Protein AF-A0A6J5XFU5-F1 (afdb_monomer)

Sequence (67 aa):
MEMEKKVNKSLDVTENESEAVSQLVVPVIPPGGVSFYDAFVVRGIRVNRVEPGLIVCTLKVPPRFTN

Structure (mmCIF, N/CA/C/O backbone):
data_AF-A0A6J5XFU5-F1
#
_entry.id   AF-A0A6J5XFU5-F1
#
loop_
_atom_site.group_PDB
_atom_site.id
_atom_site.type_symbol
_atom_site.label_atom_id
_atom_site.label_alt_id
_atom_site.label_comp_id
_atom_site.label_asym_id
_atom_site.label_entity_id
_atom_site.label_seq_id
_atom_site.pdbx_PDB_ins_code
_atom_site.Cartn_x
_atom_site.Cartn_y
_atom_site.Cartn_z
_atom_site.occupancy
_atom_site.B_iso_or_equiv
_atom_site.auth_seq_id
_atom_site.auth_comp_id
_atom_site.auth_asym_id
_atom_site.auth_atom_id
_atom_site.pdbx_PDB_model_num
ATOM 1 N N . MET A 1 1 ? 4.490 28.405 -6.160 1.00 42.31 1 MET A N 1
ATOM 2 C CA . MET A 1 1 ? 3.508 28.144 -5.088 1.00 42.31 1 MET A CA 1
ATOM 3 C C . MET A 1 1 ? 2.453 27.239 -5.683 1.00 42.31 1 MET A C 1
ATOM 5 O O . MET A 1 1 ? 1.633 27.731 -6.440 1.00 42.31 1 MET A O 1
ATOM 9 N N . GLU A 1 2 ? 2.499 25.944 -5.395 1.00 39.38 2 GLU A N 1
ATOM 10 C CA . GLU A 1 2 ? 1.409 25.029 -5.741 1.00 39.38 2 GLU A CA 1
ATOM 11 C C . GLU A 1 2 ? 1.087 24.205 -4.497 1.00 39.38 2 GLU A C 1
ATOM 13 O O . GLU A 1 2 ? 1.933 23.498 -3.957 1.00 39.38 2 GLU A O 1
ATOM 18 N N . MET A 1 3 ? -0.118 24.423 -3.976 1.00 44.41 3 MET A N 1
ATOM 19 C CA . MET A 1 3 ? -0.698 23.726 -2.836 1.00 44.41 3 MET A CA 1
ATOM 20 C C . MET A 1 3 ? -1.625 22.668 -3.431 1.00 44.41 3 MET A C 1
ATOM 22 O O . MET A 1 3 ? -2.718 22.990 -3.900 1.00 44.41 3 MET A O 1
ATOM 26 N N . GLU A 1 4 ? -1.155 21.425 -3.507 1.00 41.47 4 GLU A N 1
ATOM 27 C CA . GLU A 1 4 ? -1.943 20.328 -4.066 1.00 41.47 4 GLU A CA 1
ATOM 28 C C . GLU A 1 4 ? -3.179 20.039 -3.197 1.00 41.47 4 GLU A C 1
ATOM 30 O O . GLU A 1 4 ? -3.163 20.103 -1.965 1.00 41.47 4 GLU A O 1
ATOM 35 N N . LYS A 1 5 ? -4.296 19.813 -3.893 1.00 45.22 5 LYS A N 1
ATOM 36 C CA . LYS A 1 5 ? -5.676 19.862 -3.401 1.00 45.22 5 LYS A CA 1
ATOM 37 C C . LYS A 1 5 ? -5.942 18.882 -2.258 1.00 45.22 5 LYS A C 1
ATOM 39 O O . LYS A 1 5 ? -5.978 17.668 -2.435 1.00 45.22 5 LYS A O 1
ATOM 44 N N . LYS A 1 6 ? -6.269 19.451 -1.102 1.00 47.38 6 LYS A N 1
ATOM 45 C CA . LYS A 1 6 ? -6.766 18.765 0.089 1.00 47.38 6 LYS A CA 1
ATOM 46 C C . LYS A 1 6 ? -8.191 18.234 -0.162 1.00 47.38 6 LYS A C 1
ATOM 48 O O . LYS A 1 6 ? -9.163 18.966 0.006 1.00 47.38 6 LYS A O 1
ATOM 53 N N . VAL A 1 7 ? -8.338 16.970 -0.562 1.00 49.72 7 VAL A N 1
ATOM 54 C CA . VAL A 1 7 ? -9.646 16.286 -0.575 1.00 49.72 7 VAL A CA 1
ATOM 55 C C . VAL A 1 7 ? -9.957 15.830 0.854 1.00 49.72 7 VAL A C 1
ATOM 57 O O . VAL A 1 7 ? -9.734 14.680 1.209 1.00 49.72 7 VAL A O 1
ATOM 60 N N . ASN A 1 8 ? -10.456 16.739 1.701 1.00 54.19 8 ASN A N 1
ATOM 61 C CA . ASN A 1 8 ? -11.134 16.326 2.938 1.00 54.19 8 ASN A CA 1
ATOM 62 C C . ASN A 1 8 ? -12.615 16.228 2.619 1.00 54.19 8 ASN A C 1
ATOM 64 O O . ASN A 1 8 ? -13.362 17.193 2.761 1.00 54.19 8 ASN A O 1
ATOM 68 N N . LYS A 1 9 ? -13.035 15.064 2.146 1.00 53.94 9 LYS A N 1
ATOM 69 C CA . LYS A 1 9 ? -14.446 14.717 2.193 1.00 53.94 9 LYS A CA 1
ATOM 70 C C . LYS A 1 9 ? -14.721 14.253 3.623 1.00 53.94 9 LYS A C 1
ATOM 72 O O . LYS A 1 9 ? -14.504 13.087 3.935 1.00 53.94 9 LYS A O 1
ATOM 77 N N . SER A 1 10 ? -15.088 15.180 4.506 1.00 62.69 10 SER A N 1
ATOM 78 C CA . SER A 1 10 ? -15.633 14.818 5.814 1.00 62.69 10 SER A CA 1
ATOM 79 C C . SER A 1 10 ? -16.983 14.145 5.592 1.00 62.69 10 SER A C 1
ATOM 81 O O . SER A 1 10 ? -17.797 14.626 4.804 1.00 62.69 10 SER A O 1
ATOM 83 N N . LEU A 1 11 ? -17.185 12.999 6.229 1.00 66.50 11 LEU A N 1
ATOM 84 C CA . LEU A 1 11 ? -18.500 12.382 6.323 1.00 66.50 11 LEU A CA 1
ATOM 85 C C . LEU A 1 11 ? -19.318 13.208 7.324 1.00 66.50 11 LEU A C 1
ATOM 87 O O . LEU A 1 11 ? -18.767 13.632 8.340 1.00 66.50 11 LEU A O 1
ATOM 91 N N . ASP A 1 12 ? -20.595 13.455 7.033 1.00 79.81 12 ASP A N 1
ATOM 92 C CA . ASP A 1 12 ? -21.525 13.963 8.042 1.00 79.81 12 ASP A CA 1
ATOM 93 C C . ASP A 1 12 ? -21.757 12.845 9.061 1.00 79.81 12 ASP A C 1
ATOM 95 O O . ASP A 1 12 ? -22.324 11.801 8.742 1.00 79.81 12 ASP A O 1
ATOM 99 N N . VAL A 1 13 ? -21.229 13.061 10.262 1.00 78.50 13 VAL A N 1
ATOM 100 C CA . VAL A 1 13 ? -21.177 12.118 11.382 1.00 78.50 13 VAL A CA 1
ATOM 101 C C . VAL A 1 13 ? -21.970 12.758 12.523 1.00 78.50 13 VAL A C 1
ATOM 103 O O . VAL A 1 13 ? -21.769 13.932 12.836 1.00 78.50 13 VAL A O 1
ATOM 106 N N . THR A 1 14 ? -22.902 12.025 13.127 1.00 87.62 14 THR A N 1
ATOM 107 C CA . THR A 1 14 ? -23.659 12.475 14.304 1.00 87.62 14 THR A CA 1
ATOM 108 C C . THR A 1 14 ? -22.744 12.726 15.513 1.00 87.62 14 THR A C 1
ATOM 110 O O . THR A 1 14 ? -21.600 12.280 15.585 1.00 87.62 14 THR A O 1
ATOM 113 N N . GLU A 1 15 ? -23.231 13.465 16.508 1.00 86.44 15 GLU A N 1
ATOM 114 C CA . GLU A 1 15 ? -22.416 13.838 17.676 1.00 86.44 15 GLU A CA 1
ATOM 115 C C . GLU A 1 15 ? -21.873 12.605 18.425 1.00 86.44 15 GLU A C 1
ATOM 117 O O . GLU A 1 15 ? -20.712 12.567 18.829 1.00 86.44 15 GLU A O 1
ATOM 122 N N . ASN A 1 16 ? -22.678 11.543 18.493 1.00 85.62 16 ASN A N 1
ATOM 123 C CA . ASN A 1 16 ? -22.351 10.314 19.209 1.00 85.62 16 ASN A CA 1
ATOM 124 C C . ASN A 1 16 ? -21.246 9.478 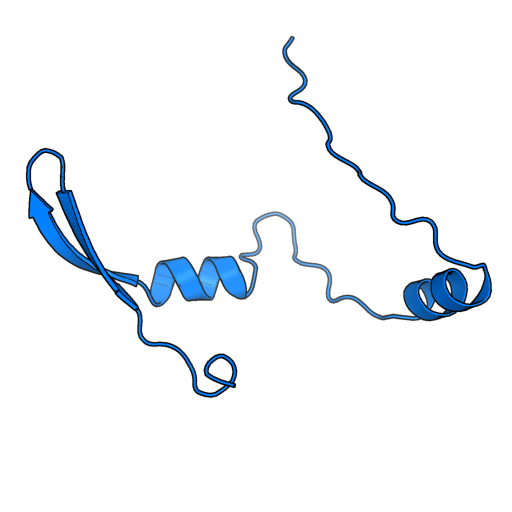18.525 1.00 85.62 16 ASN A C 1
ATOM 126 O O . ASN A 1 16 ? -20.396 8.898 19.195 1.00 85.62 16 ASN A O 1
ATOM 130 N N . GLU A 1 17 ? -21.217 9.410 17.190 1.00 83.88 17 GLU A N 1
ATOM 131 C CA . GLU A 1 17 ? -20.121 8.752 16.440 1.00 83.88 17 GLU A CA 1
ATOM 132 C C . GLU A 1 17 ? -18.854 9.615 16.441 1.00 83.88 17 GLU A C 1
ATOM 134 O O . GLU A 1 17 ? -17.755 9.068 16.516 1.00 83.88 17 GLU A O 1
ATOM 139 N N . SER A 1 18 ? -18.982 10.946 16.451 1.00 83.75 18 SER A N 1
ATOM 140 C CA . SER A 1 18 ? -17.838 11.850 16.622 1.00 83.75 18 SER A CA 1
ATOM 141 C C . SER A 1 18 ? -17.174 11.667 17.990 1.00 83.75 18 SER A C 1
ATOM 143 O O . SER A 1 18 ? -15.944 11.599 18.091 1.00 83.75 18 SER A O 1
ATOM 145 N N . GLU A 1 19 ? -17.974 11.552 19.051 1.00 87.50 19 GLU A N 1
ATOM 146 C CA . GLU A 1 19 ? -17.473 11.267 20.395 1.00 87.50 19 GLU A CA 1
ATOM 147 C C . GLU A 1 19 ? -16.790 9.893 20.454 1.00 87.50 19 GLU A C 1
ATOM 149 O O . GLU A 1 19 ? -15.668 9.782 20.953 1.00 87.50 19 GLU A O 1
ATOM 154 N N . ALA A 1 20 ? -17.403 8.866 19.859 1.00 84.88 20 ALA A N 1
ATOM 155 C CA . ALA A 1 20 ? -16.826 7.524 19.800 1.00 84.88 20 ALA A CA 1
ATOM 156 C C . ALA A 1 20 ? -15.470 7.488 19.066 1.00 84.88 20 ALA A C 1
ATOM 158 O O . ALA A 1 20 ? -14.535 6.831 19.524 1.00 84.88 20 ALA A O 1
ATOM 159 N N . VAL A 1 21 ? -15.329 8.218 17.952 1.00 81.81 21 VAL A N 1
ATOM 160 C CA . VAL A 1 21 ? -14.060 8.319 17.209 1.00 81.81 21 VAL A CA 1
ATOM 161 C C . VAL A 1 21 ? -13.006 9.098 17.998 1.00 81.81 21 VAL A C 1
ATOM 163 O O . VAL A 1 21 ? -11.831 8.737 1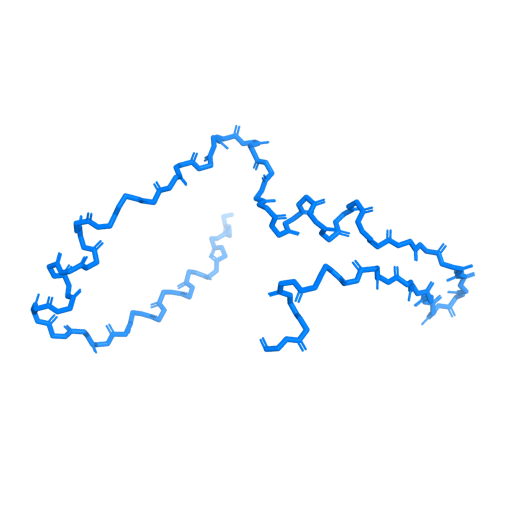7.964 1.00 81.81 21 VAL A O 1
ATOM 166 N N . SER A 1 22 ? -13.405 10.128 18.748 1.00 81.88 22 SER A N 1
ATOM 167 C CA . SER A 1 22 ? -12.483 10.949 19.551 1.00 81.88 22 SER A CA 1
ATOM 168 C C . SER A 1 22 ? -11.817 10.167 20.686 1.00 81.88 22 SER A C 1
ATOM 170 O O . SER A 1 22 ? -10.704 10.491 21.094 1.00 81.88 22 SER A O 1
ATOM 172 N N . GLN A 1 23 ? -12.479 9.121 21.184 1.00 87.38 23 GLN A N 1
ATOM 173 C CA . GLN A 1 23 ? -11.943 8.231 22.217 1.00 87.38 23 GLN A CA 1
ATOM 174 C C . GLN A 1 23 ? -11.014 7.143 21.648 1.00 87.38 23 GLN A C 1
ATOM 176 O O . GLN A 1 23 ? -10.361 6.423 22.408 1.00 87.38 23 GLN A O 1
ATOM 181 N N . LEU A 1 24 ? -10.933 7.002 20.319 1.00 82.88 24 LEU A N 1
ATOM 182 C CA . LEU A 1 24 ? -10.120 5.977 19.680 1.00 82.88 24 LEU A CA 1
ATOM 183 C C . LEU A 1 24 ? -8.631 6.340 19.761 1.00 82.88 24 LEU A C 1
ATOM 185 O O . LEU A 1 24 ? -8.175 7.348 19.222 1.00 82.88 24 LEU A O 1
ATOM 189 N N . VAL A 1 25 ? -7.835 5.469 20.380 1.00 81.81 25 VAL A N 1
ATOM 190 C CA . VAL A 1 25 ? -6.376 5.614 20.388 1.00 81.81 25 VAL A CA 1
ATOM 191 C C . VAL A 1 25 ? -5.828 5.135 19.047 1.00 81.81 25 VAL A C 1
ATOM 193 O O . VAL A 1 25 ? -5.641 3.938 18.827 1.00 81.81 25 VAL A O 1
ATOM 196 N N . VAL A 1 26 ? -5.567 6.074 18.138 1.00 74.56 26 VAL A N 1
ATOM 197 C CA . VAL A 1 26 ? -4.883 5.780 16.874 1.00 74.56 26 VAL A CA 1
ATOM 198 C C . VAL A 1 26 ? -3.371 5.809 17.111 1.00 74.56 26 VAL A C 1
ATOM 200 O O . VAL A 1 26 ? -2.845 6.839 17.538 1.00 74.56 26 VAL A O 1
ATOM 203 N N . PRO A 1 27 ? -2.638 4.714 16.833 1.00 74.25 27 PRO A N 1
ATOM 204 C CA . PRO A 1 27 ? -1.185 4.718 16.911 1.00 74.25 27 PRO A CA 1
ATOM 205 C C . PRO A 1 27 ? -0.610 5.790 15.983 1.00 74.25 27 PRO A C 1
ATOM 207 O O . PRO A 1 27 ?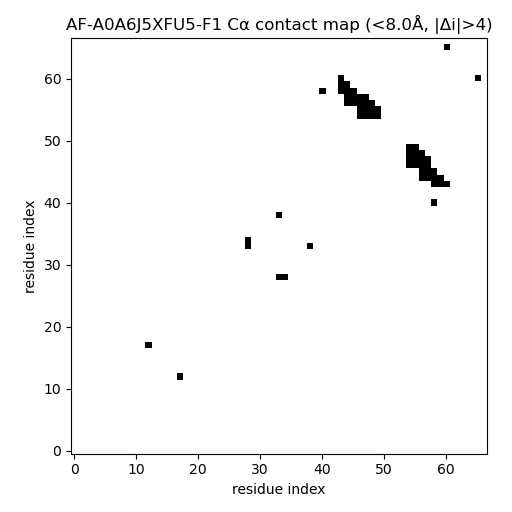 -0.827 5.758 14.770 1.00 74.25 27 PRO A O 1
ATOM 210 N N . VAL A 1 28 ? 0.127 6.743 16.551 1.00 74.44 28 VAL A N 1
ATOM 211 C CA . VAL A 1 28 ? 0.782 7.794 15.769 1.00 74.44 28 VAL A CA 1
ATOM 212 C C . VAL A 1 28 ? 1.934 7.169 14.989 1.00 74.44 28 VAL A C 1
ATOM 214 O O . VAL A 1 28 ? 2.859 6.607 15.575 1.00 74.44 28 VAL A O 1
ATOM 217 N N . ILE A 1 29 ? 1.891 7.275 13.660 1.0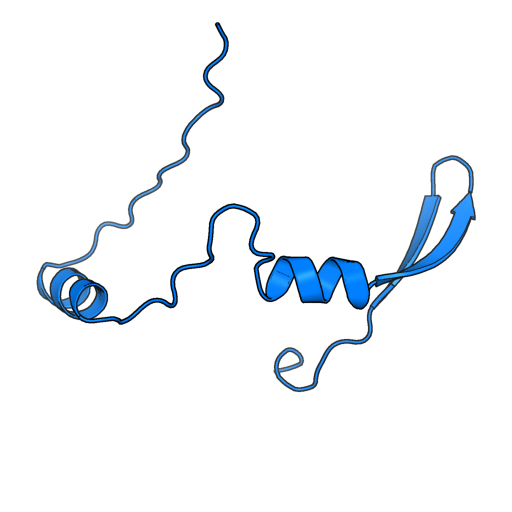0 73.69 29 ILE A N 1
ATOM 218 C CA . ILE A 1 29 ? 3.035 6.934 12.812 1.00 73.69 29 ILE A CA 1
ATOM 219 C C . ILE A 1 29 ? 4.036 8.094 12.940 1.00 73.69 29 ILE A C 1
ATOM 221 O O . ILE A 1 29 ? 3.665 9.233 12.643 1.00 73.69 29 ILE A O 1
ATOM 225 N N . PRO A 1 30 ? 5.277 7.856 13.404 1.00 76.75 30 PRO A N 1
ATOM 226 C CA . PRO A 1 30 ? 6.256 8.925 13.547 1.00 76.75 30 PRO A CA 1
ATOM 227 C C . PRO A 1 30 ? 6.570 9.580 12.191 1.00 76.75 30 PRO A C 1
ATOM 229 O O . PRO A 1 30 ? 6.401 8.941 11.151 1.00 76.75 30 PRO A O 1
ATOM 232 N N . PRO A 1 31 ? 7.062 10.830 12.162 1.00 70.56 31 PRO A N 1
ATOM 233 C CA . PRO A 1 31 ? 7.543 11.454 10.931 1.00 70.56 31 PRO A CA 1
ATOM 234 C C . PRO A 1 31 ? 8.633 10.582 10.285 1.00 70.56 31 PRO A C 1
ATOM 236 O O . PRO A 1 31 ? 9.640 10.279 10.922 1.00 70.56 31 PRO A O 1
ATOM 239 N N . GLY A 1 32 ? 8.415 10.132 9.045 1.00 70.12 32 GLY A N 1
ATOM 240 C CA . GLY A 1 3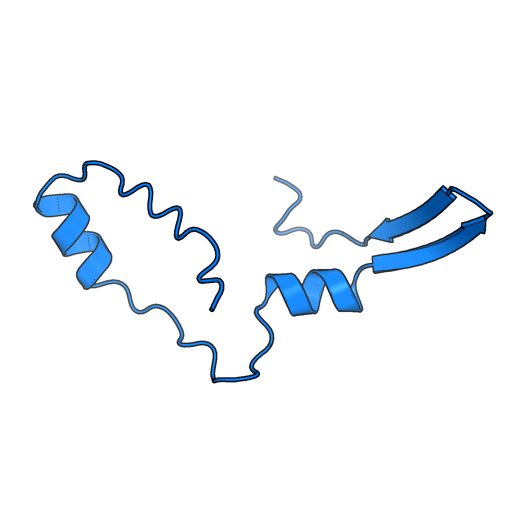2 ? 9.295 9.168 8.360 1.00 70.12 32 GLY A CA 1
ATOM 241 C C . GLY A 1 32 ? 9.055 7.695 8.727 1.00 70.12 32 GLY A C 1
ATOM 242 O O . GLY A 1 32 ? 9.729 6.808 8.207 1.00 70.12 32 GLY A O 1
ATOM 243 N N . GLY A 1 33 ? 8.089 7.418 9.602 1.00 71.06 33 GLY A N 1
ATOM 244 C CA . GLY A 1 33 ? 7.583 6.083 9.875 1.00 71.06 33 GLY A CA 1
ATOM 245 C C . GLY A 1 33 ? 6.832 5.530 8.667 1.00 71.06 33 GLY A C 1
ATOM 246 O O . GLY A 1 33 ? 6.095 6.238 7.986 1.00 71.06 33 GLY A O 1
ATOM 247 N N . VAL A 1 34 ? 7.026 4.243 8.399 1.00 71.00 34 VAL A N 1
ATOM 248 C CA . VAL A 1 34 ? 6.363 3.555 7.292 1.00 71.00 34 VAL A CA 1
ATOM 249 C C . VAL A 1 34 ? 5.042 3.003 7.817 1.00 71.00 34 VAL A C 1
ATOM 251 O O . VAL A 1 34 ? 5.048 2.236 8.785 1.00 71.00 34 VAL A O 1
ATOM 254 N N . SER A 1 35 ? 3.913 3.386 7.212 1.00 75.00 35 SER A N 1
ATOM 255 C CA . SER A 1 35 ? 2.621 2.812 7.593 1.00 75.00 35 SER A CA 1
ATOM 256 C C . SER A 1 35 ? 2.648 1.294 7.402 1.00 75.00 35 SER A C 1
ATOM 258 O O . SER A 1 35 ? 3.413 0.768 6.589 1.00 75.00 35 SER A O 1
ATOM 260 N N . PHE A 1 36 ? 1.812 0.561 8.143 1.00 75.69 36 PHE A N 1
ATOM 261 C CA . PHE A 1 36 ? 1.734 -0.891 7.978 1.00 75.69 36 PHE A CA 1
ATOM 262 C C . PHE A 1 36 ? 1.486 -1.271 6.507 1.00 75.69 36 PHE A C 1
ATOM 264 O O . PHE A 1 36 ? 2.124 -2.195 6.006 1.00 75.69 36 PHE A O 1
ATOM 271 N N . TYR A 1 37 ? 0.613 -0.535 5.812 1.00 75.75 37 TYR A N 1
ATOM 272 C CA . TYR A 1 37 ? 0.283 -0.778 4.410 1.00 75.75 37 TYR A CA 1
ATOM 273 C C . TYR A 1 37 ? 1.446 -0.458 3.478 1.00 75.75 37 TYR A C 1
ATOM 275 O O . TYR A 1 37 ? 1.774 -1.295 2.646 1.00 75.75 37 TYR A O 1
ATOM 283 N N . ASP A 1 38 ? 2.134 0.668 3.663 1.00 77.44 38 ASP A N 1
ATOM 284 C CA . ASP A 1 38 ? 3.315 0.998 2.856 1.00 77.44 38 ASP A CA 1
ATOM 285 C C . ASP A 1 38 ? 4.401 -0.060 3.031 1.00 77.44 38 ASP A C 1
ATOM 287 O O . ASP A 1 38 ? 4.963 -0.580 2.070 1.00 77.44 38 ASP A O 1
ATOM 291 N N . ALA A 1 39 ? 4.658 -0.450 4.276 1.00 77.81 39 ALA A N 1
ATOM 292 C CA . ALA A 1 39 ? 5.692 -1.415 4.594 1.00 77.81 39 ALA A CA 1
ATOM 293 C C . ALA A 1 39 ? 5.324 -2.816 4.084 1.00 77.81 39 ALA A C 1
ATOM 295 O O . ALA A 1 39 ? 6.197 -3.592 3.694 1.00 77.81 39 ALA A O 1
ATOM 296 N N . PHE A 1 40 ? 4.032 -3.142 4.091 1.00 78.94 40 PHE A N 1
ATOM 297 C CA . PHE A 1 40 ? 3.490 -4.381 3.558 1.00 78.94 40 PHE A CA 1
ATOM 298 C C . PHE A 1 40 ? 3.557 -4.426 2.027 1.00 78.94 40 PHE A C 1
ATOM 300 O O . PHE A 1 40 ? 4.011 -5.424 1.478 1.00 78.94 40 PHE A O 1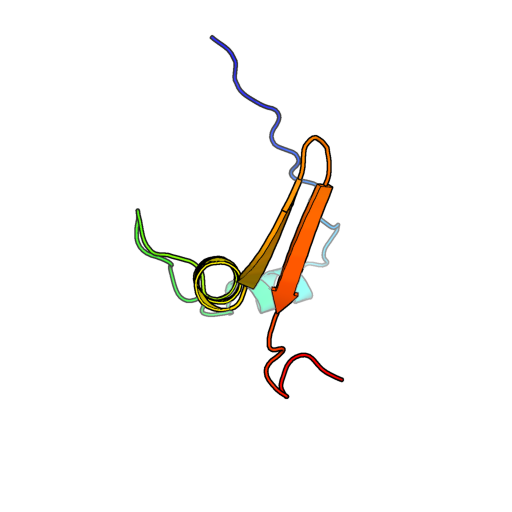
ATOM 307 N N . VAL A 1 41 ? 3.167 -3.353 1.343 1.00 80.50 41 VAL A N 1
ATOM 308 C CA . VAL A 1 41 ? 3.200 -3.247 -0.120 1.00 80.50 41 VAL A CA 1
ATOM 309 C C . VAL A 1 41 ? 4.645 -3.275 -0.615 1.00 80.50 41 VAL A C 1
ATOM 311 O O . VAL A 1 41 ? 4.992 -4.119 -1.437 1.00 80.50 41 VAL A O 1
ATOM 314 N N . VAL A 1 42 ? 5.520 -2.435 -0.056 1.00 78.38 42 VAL A N 1
ATOM 315 C CA . VAL A 1 42 ? 6.923 -2.332 -0.487 1.00 78.38 42 VAL A CA 1
ATOM 316 C C . VAL A 1 42 ? 7.695 -3.629 -0.243 1.00 78.38 42 VAL A C 1
ATOM 318 O O . VAL A 1 42 ? 8.499 -4.026 -1.082 1.00 78.38 42 VAL A O 1
ATOM 321 N N . ARG A 1 43 ? 7.463 -4.319 0.883 1.00 79.12 43 ARG A N 1
ATOM 322 C CA . ARG A 1 43 ? 8.158 -5.587 1.180 1.00 79.12 43 ARG A CA 1
ATOM 323 C C . ARG A 1 43 ? 7.477 -6.818 0.586 1.00 79.12 43 ARG A C 1
ATOM 325 O O . ARG A 1 43 ? 8.126 -7.848 0.426 1.00 79.12 43 ARG A O 1
ATOM 332 N N . GLY A 1 44 ? 6.174 -6.748 0.333 1.00 83.00 44 GLY A N 1
ATOM 333 C CA . GLY A 1 44 ? 5.364 -7.875 -0.120 1.00 83.00 44 GLY A CA 1
ATOM 334 C C . GLY A 1 44 ? 5.298 -8.009 -1.637 1.00 83.00 44 GLY A C 1
ATOM 335 O O . GLY A 1 44 ? 5.119 -9.127 -2.127 1.00 83.00 44 GLY A O 1
ATOM 336 N N . ILE A 1 45 ? 5.441 -6.901 -2.374 1.00 90.00 45 ILE A N 1
ATOM 337 C CA . ILE A 1 45 ? 5.487 -6.908 -3.835 1.00 90.00 45 ILE A CA 1
ATOM 338 C C . ILE A 1 45 ? 6.852 -7.410 -4.290 1.00 90.00 45 ILE A C 1
ATOM 340 O O . ILE A 1 45 ? 7.894 -6.833 -3.988 1.00 90.00 45 ILE A O 1
ATOM 344 N N . ARG A 1 46 ? 6.836 -8.470 -5.090 1.00 91.44 46 ARG A N 1
ATOM 345 C CA . ARG A 1 46 ? 8.002 -8.974 -5.801 1.00 91.44 46 ARG A CA 1
ATOM 346 C C . ARG A 1 46 ? 7.795 -8.765 -7.290 1.00 91.44 46 ARG A C 1
ATOM 348 O O . ARG A 1 46 ? 6.777 -9.178 -7.838 1.00 91.44 46 ARG A O 1
ATOM 355 N N . VAL A 1 47 ? 8.764 -8.130 -7.938 1.00 92.31 47 VAL A N 1
ATOM 356 C CA . VAL A 1 47 ? 8.765 -7.964 -9.392 1.00 92.31 47 VAL A CA 1
ATOM 357 C C . VAL A 1 47 ? 9.202 -9.281 -10.025 1.00 92.31 47 VAL A C 1
ATOM 359 O O . VAL A 1 47 ? 10.259 -9.818 -9.696 1.00 92.31 47 VAL A O 1
ATOM 362 N N . ASN A 1 48 ? 8.374 -9.815 -10.914 1.00 94.38 48 ASN A N 1
ATOM 363 C CA . ASN A 1 48 ? 8.620 -11.073 -11.610 1.00 94.38 48 ASN A CA 1
ATOM 364 C C . ASN A 1 48 ? 9.243 -10.831 -12.986 1.00 94.38 48 ASN A C 1
ATOM 366 O O . ASN A 1 48 ? 10.137 -11.570 -13.388 1.00 94.38 48 ASN A O 1
ATOM 370 N N . ARG A 1 49 ? 8.758 -9.818 -13.713 1.00 97.19 49 ARG A N 1
ATOM 371 C CA . ARG A 1 49 ? 9.205 -9.495 -15.071 1.00 97.19 49 ARG A CA 1
ATOM 372 C C . ARG A 1 49 ? 9.022 -8.008 -15.345 1.00 97.19 49 ARG A C 1
ATOM 374 O O . ARG A 1 49 ? 8.024 -7.425 -14.926 1.00 97.19 49 ARG A O 1
ATOM 381 N N . VAL A 1 50 ? 9.978 -7.424 -16.058 1.00 96.62 50 VAL A N 1
ATOM 382 C CA . VAL A 1 50 ? 9.933 -6.035 -16.521 1.00 96.62 50 VAL A CA 1
ATOM 383 C C . VAL A 1 50 ? 10.135 -6.030 -18.029 1.00 96.62 50 VAL A C 1
ATOM 385 O O . VAL A 1 50 ? 11.096 -6.608 -18.532 1.00 96.62 50 VAL A O 1
ATOM 388 N N . GLU A 1 51 ? 9.220 -5.380 -18.733 1.00 97.19 51 GLU A N 1
ATOM 389 C CA . GLU A 1 51 ? 9.208 -5.189 -20.179 1.00 97.19 51 GLU A CA 1
ATOM 390 C C . GLU A 1 51 ? 8.860 -3.726 -20.491 1.00 97.19 51 GLU A C 1
ATOM 392 O O . GLU A 1 51 ? 8.249 -3.042 -19.663 1.00 97.19 51 GLU A O 1
ATOM 397 N N . PRO A 1 52 ? 9.197 -3.216 -21.686 1.00 96.81 52 PRO A N 1
ATOM 398 C CA . PRO A 1 52 ? 8.722 -1.906 -22.114 1.00 96.81 52 PRO A CA 1
ATOM 399 C C . PRO A 1 52 ? 7.185 -1.852 -22.079 1.00 96.81 52 PRO A C 1
ATOM 401 O O . PRO A 1 52 ? 6.514 -2.565 -22.819 1.00 96.81 52 PRO A O 1
ATOM 404 N N . GLY A 1 53 ? 6.627 -1.023 -21.195 1.00 96.38 53 GLY A N 1
ATOM 405 C CA . GLY A 1 53 ? 5.178 -0.859 -21.028 1.00 96.38 53 GLY A CA 1
ATOM 406 C C . GLY A 1 53 ? 4.480 -1.900 -20.142 1.00 96.38 53 GLY A C 1
ATOM 407 O O . GLY A 1 53 ? 3.271 -1.791 -19.956 1.00 96.38 53 GLY A O 1
ATOM 408 N N . LEU A 1 54 ? 5.198 -2.874 -19.565 1.00 95.25 54 LEU A N 1
ATOM 409 C CA . LEU A 1 54 ? 4.606 -3.900 -18.700 1.00 95.25 54 LEU A CA 1
ATOM 410 C C . LEU A 1 54 ? 5.521 -4.261 -17.525 1.00 95.25 54 LEU A C 1
ATOM 412 O O . LEU A 1 54 ? 6.695 -4.585 -17.691 1.00 95.25 54 LEU A O 1
ATOM 416 N N . ILE A 1 55 ? 4.947 -4.290 -16.323 1.00 96.12 55 ILE A N 1
ATOM 417 C CA . ILE A 1 55 ? 5.588 -4.840 -15.128 1.00 96.12 55 ILE A CA 1
ATOM 418 C C . ILE A 1 55 ? 4.669 -5.922 -14.570 1.00 96.12 55 ILE A C 1
ATOM 420 O O . ILE A 1 55 ? 3.502 -5.667 -14.277 1.00 96.12 55 ILE A O 1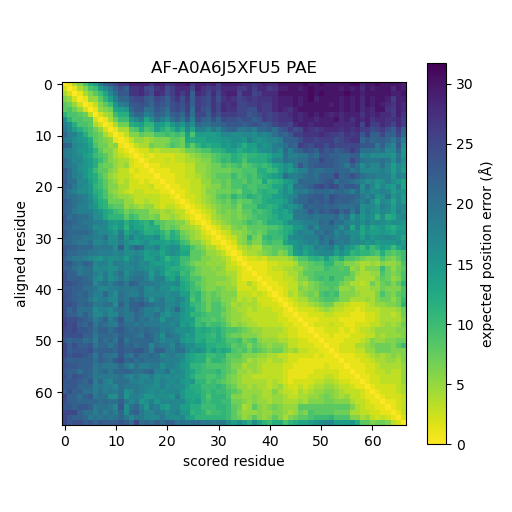
ATOM 424 N N . VAL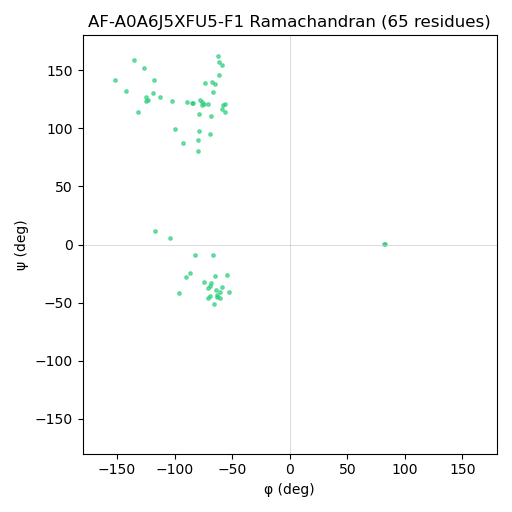 A 1 56 ? 5.200 -7.132 -14.416 1.00 95.31 56 VAL A N 1
ATOM 425 C CA . VAL A 1 56 ? 4.490 -8.253 -13.796 1.00 95.31 56 VAL A CA 1
ATOM 426 C C . VAL A 1 56 ? 5.000 -8.412 -12.373 1.00 95.31 56 VAL A C 1
ATOM 428 O O . VAL A 1 56 ? 6.196 -8.625 -12.164 1.00 95.31 56 VAL A O 1
ATOM 431 N N . CYS A 1 57 ? 4.093 -8.350 -11.402 1.00 93.12 57 CYS A N 1
ATOM 432 C CA . CYS A 1 57 ? 4.404 -8.453 -9.980 1.00 93.12 57 CYS A CA 1
ATOM 433 C C . CYS A 1 57 ? 3.570 -9.540 -9.302 1.00 93.12 57 CYS A C 1
ATOM 435 O O . CYS A 1 57 ? 2.435 -9.806 -9.690 1.00 93.12 57 CYS A O 1
ATOM 437 N N . THR A 1 58 ? 4.116 -10.121 -8.238 1.00 91.88 58 THR A N 1
ATOM 438 C CA . THR A 1 58 ? 3.389 -10.994 -7.314 1.00 91.88 58 THR A CA 1
ATOM 439 C C . THR A 1 58 ? 3.381 -10.388 -5.917 1.00 91.88 58 THR A C 1
ATOM 441 O O . THR A 1 58 ? 4.374 -9.817 -5.475 1.00 91.88 58 THR A O 1
ATOM 444 N N . LEU A 1 59 ? 2.256 -10.518 -5.214 1.00 88.56 59 LEU A N 1
ATOM 445 C CA . LEU A 1 59 ? 2.094 -10.082 -3.830 1.00 88.56 59 LEU A CA 1
ATOM 446 C C . LEU A 1 59 ? 1.613 -11.273 -3.006 1.00 88.56 59 LEU A C 1
ATOM 448 O O . LEU A 1 59 ? 0.579 -11.867 -3.308 1.00 88.56 59 LEU A O 1
ATOM 452 N N . LYS A 1 60 ? 2.349 -11.622 -1.949 1.00 84.81 60 LYS A N 1
ATOM 453 C CA . LYS A 1 60 ? 1.844 -12.580 -0.959 1.00 84.81 60 LYS A CA 1
ATOM 454 C C . LYS A 1 60 ? 0.882 -11.858 -0.029 1.00 84.81 60 LYS A C 1
ATOM 456 O O . LYS A 1 60 ? 1.311 -11.014 0.753 1.00 84.81 60 LYS A O 1
ATOM 461 N N . VAL A 1 61 ? -0.397 -12.209 -0.108 1.00 81.38 61 VAL A N 1
ATOM 462 C CA . VAL A 1 61 ? -1.449 -11.644 0.741 1.00 81.38 61 VAL A CA 1
ATOM 463 C C . VAL A 1 61 ? -1.483 -12.394 2.083 1.00 81.38 61 VAL A C 1
ATOM 465 O O . VAL A 1 61 ? -1.643 -13.615 2.094 1.00 81.38 61 VAL A O 1
ATOM 468 N N . PRO A 1 62 ? -1.302 -11.710 3.227 1.00 77.19 62 PRO A N 1
ATOM 469 C CA . PRO A 1 62 ? -1.481 -12.290 4.546 1.00 77.19 62 PRO A CA 1
ATOM 470 C C . PRO A 1 62 ? -2.924 -12.772 4.742 1.00 77.19 62 PRO A C 1
ATOM 472 O O . PRO A 1 62 ? -3.839 -12.073 4.310 1.00 77.19 62 PRO A O 1
ATOM 475 N N . PRO A 1 63 ? -3.155 -13.867 5.488 1.00 8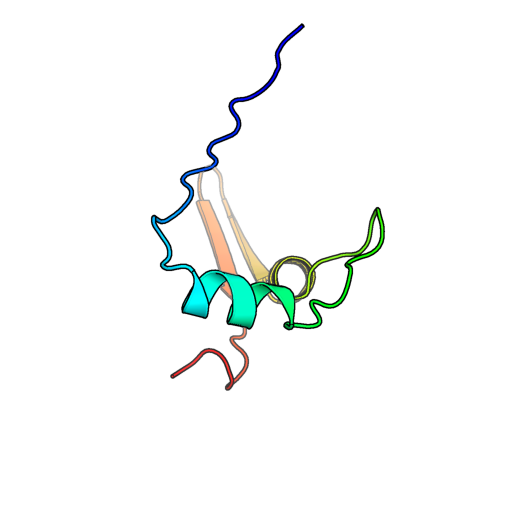2.88 63 PRO A N 1
ATOM 476 C CA . PRO A 1 63 ? -4.500 -14.420 5.708 1.00 82.88 63 PRO A CA 1
ATOM 477 C C . PRO A 1 63 ? -5.531 -13.427 6.272 1.00 82.88 63 PRO A C 1
ATOM 479 O O . PRO A 1 63 ? -6.724 -13.552 6.036 1.00 82.88 63 PRO A O 1
ATOM 482 N N . ARG A 1 64 ? -5.078 -12.398 6.995 1.00 81.31 64 ARG A N 1
ATOM 483 C CA . ARG A 1 64 ? -5.932 -11.314 7.519 1.00 81.31 64 ARG A CA 1
ATOM 484 C C . ARG A 1 64 ? -6.556 -10.407 6.444 1.00 81.31 64 ARG A C 1
ATOM 486 O O . ARG A 1 64 ? -7.361 -9.561 6.795 1.00 81.31 64 ARG A O 1
ATOM 493 N N . PHE A 1 65 ? -6.155 -10.541 5.179 1.00 75.81 65 PHE A N 1
ATOM 494 C CA . PHE A 1 65 ? -6.645 -9.738 4.051 1.00 75.81 65 PHE A CA 1
ATOM 495 C C . PHE A 1 65 ? -7.368 -10.575 2.985 1.00 75.81 65 PHE A C 1
ATOM 497 O O . PHE A 1 65 ? -7.584 -10.095 1.877 1.00 75.81 65 PHE A O 1
ATOM 504 N N . THR A 1 66 ? -7.693 -11.835 3.279 1.00 82.19 66 THR A N 1
ATOM 505 C CA . THR A 1 66 ? -8.337 -12.744 2.317 1.00 82.19 66 THR A CA 1
ATOM 506 C C . THR A 1 66 ? -9.832 -12.962 2.573 1.00 82.19 66 THR A C 1
ATOM 508 O O . THR A 1 66 ? -10.408 -13.805 1.896 1.00 82.19 66 THR A O 1
ATOM 511 N N . ASN A 1 67 ? -10.446 -12.254 3.533 1.00 57.88 67 ASN A N 1
ATOM 512 C CA . ASN A 1 67 ? -11.859 -12.390 3.917 1.00 57.88 67 ASN A CA 1
ATOM 513 C C . ASN A 1 67 ? -12.506 -11.032 4.176 1.00 57.88 67 ASN A C 1
ATOM 515 O O . ASN A 1 67 ? -11.845 -10.212 4.853 1.00 57.88 67 ASN A O 1
#

pLDDT: mean 77.54, std 14.96, range [39.38, 97.19]

Nearest PDB structures (foldseek):
  4jhd-assembly2_D  TM=3.368E-01  e=7.149E+00  Drosophila melanogaster

Mean predicted aligned error: 13.1 Å

Foldseek 3Di:
DDDPDDPPPDDPDDPVVVVVVVPDDDDDQPDVRQPPVRVQCVVQWDFDDDDVVDTDIDGDDDPVPPD

Solvent-accessible surface area (backbone atoms only — not comparable to full-atom values): 4698 Å² total; per-residue (Å²): 141,84,81,80,83,81,84,77,81,76,75,96,67,56,72,68,58,50,52,57,56,70,71,53,88,71,84,80,74,52,95,93,51,71,51,73,63,56,50,44,51,68,71,34,51,42,81,74,46,82,51,96,97,45,75,44,69,48,66,75,78,57,80,89,73,74,117

Radius of gyration: 18.67 Å; Cα contacts (8 Å, |Δi|>4): 29; chains: 1; bounding box: 34×43×44 Å

Organism: Prunus armeniaca (NCBI:txid36596)

Secondary structure (DSSP, 8-state):
--------------HHHHHHHHT--PPPPPTTPPPHHHHHHHHHEEEEEEETTEEEEEE---GGG--